Protein AF-A0A6V8EAH6-F1 (afdb_monomer)

Sequence (92 aa):
MVSKARSVTLSPLMLAILGIWFLANILSQLAFISSHGIPYDGVVMLESLGPLYYAIIAAELLLWFWLLFFLVIKLVKHFSDLQKTKSDIANY

Mean predicted aligned error: 12.17 Å

Foldseek 3Di:
DDDDPPPPPPDPVNVVVLVVVVVVVVVVQVVCCVPPVDGDPLLVVCVVVPPCSVVVVVVVVVSVVVVVVVVVVVVVVVVVVVVVVVVVVVVD

Solvent-accessible surface area (backbone atoms only — not comparable to full-atom values): 5433 Å² total; per-residue (Å²): 137,83,80,80,76,79,77,80,78,77,52,71,65,59,55,49,53,51,49,51,54,52,50,50,54,52,50,51,39,50,54,42,26,74,73,68,77,44,80,66,56,61,66,67,62,33,55,76,67,45,86,61,32,64,58,52,52,52,52,50,51,51,51,50,52,50,52,50,53,52,50,50,55,53,50,53,51,51,54,52,53,53,51,51,55,54,53,61,63,72,75,109

pLDDT: mean 74.24, std 10.39, range [41.81, 87.5]

Radius of gyration: 20.08 Å; Cα contacts (8 Å, |Δi|>4): 13; chains: 1; bounding box: 45×35×46 Å

Secondary structure (DSSP, 8-state):
-----------HHHHHHHHHHHHHHHHHHHHHHHHHSS---HHHHHHTTGGGHHHHHHHHHHHHHHHHHHHHHHHHHHHHHHHHHHHHHHT-

Structure (mmCIF, N/CA/C/O backbone):
data_AF-A0A6V8EAH6-F1
#
_entry.id   AF-A0A6V8EAH6-F1
#
loop_
_atom_site.group_PDB
_atom_site.id
_atom_site.type_symbol
_atom_site.label_atom_id
_atom_site.label_alt_id
_atom_site.label_comp_id
_atom_site.label_asym_id
_atom_site.label_entity_id
_atom_site.label_seq_id
_atom_site.pdbx_PDB_ins_code
_atom_site.Cartn_x
_atom_site.Cartn_y
_atom_site.Cartn_z
_atom_site.occupancy
_atom_site.B_iso_or_equiv
_atom_site.auth_seq_id
_atom_site.auth_comp_id
_atom_site.auth_asym_id
_atom_site.auth_atom_id
_atom_site.pdbx_PDB_model_num
ATOM 1 N N . MET A 1 1 ? -26.215 -12.915 25.562 1.00 41.81 1 MET A N 1
ATOM 2 C CA . MET A 1 1 ? -24.736 -12.860 25.518 1.00 41.81 1 MET A CA 1
ATOM 3 C C . MET A 1 1 ? -24.332 -11.935 24.377 1.00 41.81 1 MET A C 1
ATOM 5 O O . MET A 1 1 ? -24.416 -12.340 23.229 1.00 41.81 1 MET A O 1
ATOM 9 N N . VAL A 1 2 ? -24.011 -10.671 24.665 1.00 49.25 2 VAL A N 1
ATOM 10 C CA . VAL A 1 2 ? -23.642 -9.682 23.636 1.00 49.25 2 VAL A CA 1
ATOM 11 C C . VAL A 1 2 ? -22.132 -9.762 23.424 1.00 49.25 2 VAL A C 1
ATOM 13 O O . VAL A 1 2 ? -21.359 -9.529 24.351 1.00 49.25 2 VAL A O 1
ATOM 16 N N . SER A 1 3 ? -21.712 -10.161 22.224 1.00 49.94 3 SER A N 1
ATOM 17 C CA . SER A 1 3 ? -20.302 -10.304 21.866 1.00 49.94 3 SER A CA 1
ATOM 18 C C . SER A 1 3 ? -19.602 -8.948 21.906 1.00 49.94 3 SER A C 1
ATOM 20 O O . SER A 1 3 ? -19.998 -8.006 21.219 1.00 49.94 3 SER A O 1
ATOM 22 N N . LYS A 1 4 ? -18.544 -8.866 22.712 1.00 49.41 4 LYS A N 1
ATOM 23 C CA . LYS A 1 4 ? -17.687 -7.694 22.881 1.00 49.41 4 LYS A CA 1
ATOM 24 C C . LYS A 1 4 ? -17.075 -7.317 21.529 1.00 49.41 4 LYS A C 1
ATOM 26 O O . LYS A 1 4 ? -16.244 -8.051 20.999 1.00 49.41 4 LYS A O 1
ATOM 31 N N . ALA A 1 5 ? -17.514 -6.194 20.960 1.00 54.97 5 ALA A N 1
ATOM 32 C CA . ALA A 1 5 ? -16.961 -5.658 19.725 1.00 54.97 5 ALA A CA 1
ATOM 33 C C . ALA A 1 5 ? -15.460 -5.411 19.925 1.00 54.97 5 ALA A C 1
ATOM 35 O O . ALA A 1 5 ? -15.052 -4.612 20.768 1.00 54.97 5 ALA A O 1
ATOM 36 N N . ARG A 1 6 ? -14.632 -6.146 19.180 1.00 54.44 6 ARG A N 1
ATOM 37 C CA . ARG A 1 6 ? -13.179 -5.990 19.193 1.00 54.44 6 ARG A CA 1
ATOM 38 C C . ARG A 1 6 ? -12.859 -4.596 18.659 1.00 54.44 6 ARG A C 1
ATOM 40 O O . ARG A 1 6 ? -13.000 -4.351 17.462 1.00 54.44 6 ARG A O 1
ATOM 47 N N . SER A 1 7 ? -12.459 -3.677 19.536 1.00 51.06 7 SER A N 1
ATOM 48 C CA . SER A 1 7 ? -11.926 -2.382 19.124 1.00 51.06 7 SER A CA 1
ATOM 49 C C . SER A 1 7 ? -10.669 -2.654 18.308 1.00 51.06 7 SER A C 1
ATOM 51 O O . SER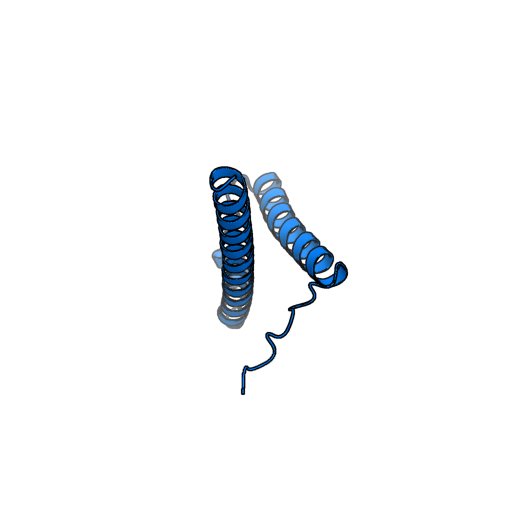 A 1 7 ? -9.666 -3.139 18.832 1.00 51.06 7 SER A O 1
ATOM 53 N N . VAL A 1 8 ? -10.745 -2.428 17.001 1.00 57.31 8 VAL A N 1
ATOM 54 C CA . VAL A 1 8 ? -9.590 -2.559 16.118 1.00 57.31 8 VAL A CA 1
ATOM 55 C C . VAL A 1 8 ? -8.692 -1.365 16.422 1.00 57.31 8 VAL A C 1
ATOM 57 O O . VAL A 1 8 ? -8.869 -0.286 15.861 1.00 57.31 8 VAL A O 1
ATOM 60 N N . THR A 1 9 ? -7.799 -1.524 17.396 1.00 61.62 9 THR A N 1
ATOM 61 C CA . THR A 1 9 ? -6.847 -0.486 17.780 1.00 61.62 9 THR A CA 1
ATOM 62 C C . THR A 1 9 ? -5.857 -0.324 16.636 1.00 61.62 9 THR A C 1
ATOM 64 O O . THR A 1 9 ? -4.952 -1.133 16.444 1.00 61.62 9 THR A O 1
ATOM 67 N N . LEU A 1 10 ? -6.087 0.701 15.823 1.00 60.28 10 LEU A N 1
ATOM 68 C CA . LEU A 1 10 ? -5.209 1.115 14.741 1.00 60.28 10 LEU A CA 1
ATOM 69 C C . LEU A 1 10 ? -3.878 1.568 15.332 1.00 60.28 10 LEU A C 1
ATOM 71 O O . LEU A 1 10 ? -3.787 2.658 15.891 1.00 60.28 10 LEU A O 1
ATOM 75 N N . SER A 1 11 ? -2.851 0.727 15.220 1.00 76.25 11 SER A N 1
ATOM 76 C CA . SER A 1 11 ? -1.507 1.125 15.624 1.00 76.25 11 SER A CA 1
ATOM 77 C C . SER A 1 11 ? -1.034 2.285 14.735 1.00 76.25 11 SER A C 1
ATOM 79 O O . SER A 1 11 ? -1.109 2.159 13.506 1.00 76.25 11 SER A O 1
ATOM 81 N N . PRO A 1 12 ? -0.519 3.389 15.308 1.00 78.31 12 PRO A N 1
ATOM 82 C CA . PRO A 1 12 ? 0.080 4.488 14.547 1.00 78.31 12 PRO A CA 1
ATOM 83 C C . PRO A 1 12 ? 1.146 4.002 13.559 1.00 78.31 12 PRO A C 1
ATOM 85 O O . PRO A 1 12 ? 1.254 4.527 12.454 1.00 78.31 12 PRO A O 1
ATOM 88 N N . LEU A 1 13 ? 1.870 2.936 13.919 1.00 80.69 13 LEU A N 1
ATOM 89 C CA . LEU A 1 13 ? 2.881 2.312 13.067 1.00 80.69 13 LEU A CA 1
ATOM 90 C C . LEU A 1 13 ? 2.280 1.675 11.813 1.00 80.69 13 LEU A C 1
ATOM 92 O O . LEU A 1 13 ? 2.847 1.799 10.736 1.00 80.69 13 LEU A O 1
ATOM 96 N N . MET A 1 14 ? 1.116 1.033 11.926 1.00 78.75 14 MET A N 1
ATOM 97 C CA . MET A 1 14 ? 0.452 0.416 10.776 1.00 78.75 14 MET A CA 1
ATOM 98 C C . MET A 1 14 ? 0.012 1.479 9.766 1.00 78.75 14 MET A C 1
ATOM 100 O O . MET A 1 14 ? 0.200 1.304 8.568 1.00 78.75 14 MET A O 1
ATOM 104 N N . LEU A 1 15 ? -0.522 2.605 10.246 1.00 78.75 15 LEU A N 1
ATOM 105 C CA . LEU A 1 15 ? -0.882 3.731 9.383 1.00 78.75 15 LEU A CA 1
ATOM 106 C C . LEU A 1 15 ? 0.350 4.385 8.748 1.00 78.75 15 LEU A C 1
ATOM 108 O O . LEU A 1 15 ? 0.299 4.731 7.573 1.00 78.75 15 LEU A O 1
ATOM 112 N N . ALA A 1 16 ? 1.450 4.521 9.495 1.00 83.50 16 ALA A N 1
ATOM 113 C CA . ALA A 1 16 ? 2.702 5.054 8.967 1.00 83.50 16 ALA A CA 1
ATOM 114 C C . ALA A 1 16 ? 3.282 4.155 7.865 1.00 83.50 16 ALA A C 1
ATOM 116 O O . ALA A 1 16 ? 3.620 4.652 6.797 1.00 83.50 16 ALA A O 1
ATOM 117 N N . ILE A 1 17 ? 3.329 2.835 8.082 1.00 84.94 17 ILE A N 1
ATOM 118 C CA . ILE A 1 17 ? 3.801 1.862 7.084 1.00 84.94 17 ILE A CA 1
ATOM 119 C C . ILE A 1 17 ? 2.925 1.908 5.828 1.00 84.94 17 ILE A C 1
ATOM 121 O O . ILE A 1 17 ? 3.455 1.977 4.722 1.00 84.94 17 ILE A O 1
ATOM 125 N N . LEU A 1 18 ? 1.597 1.933 5.986 1.00 80.31 18 LEU A N 1
ATOM 126 C CA . LEU A 1 18 ? 0.668 2.057 4.858 1.00 80.31 18 LEU A CA 1
ATOM 127 C C . LEU A 1 18 ? 0.846 3.383 4.110 1.00 80.31 18 LEU A C 1
ATOM 129 O O . LEU A 1 18 ? 0.840 3.397 2.883 1.00 80.31 18 LEU A O 1
ATOM 133 N N . GLY A 1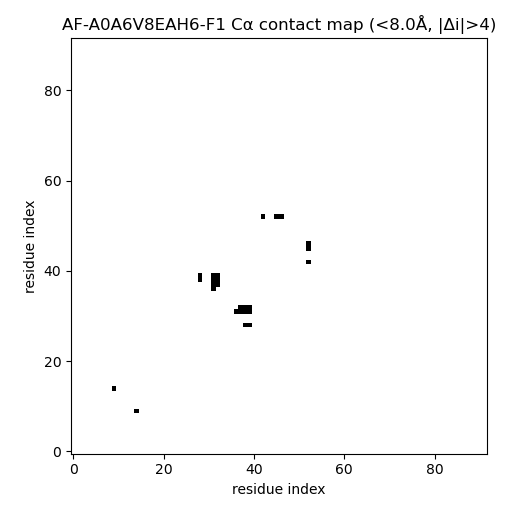 19 ? 1.033 4.487 4.836 1.00 83.12 19 GLY A N 1
ATOM 134 C CA . GLY A 1 19 ? 1.277 5.805 4.254 1.00 83.12 19 GLY A CA 1
ATOM 135 C C . GLY A 1 19 ? 2.584 5.858 3.465 1.00 83.12 19 GLY A C 1
ATOM 136 O O . GLY A 1 19 ? 2.588 6.332 2.334 1.00 83.12 19 GLY A O 1
ATOM 137 N N . ILE A 1 20 ? 3.672 5.318 4.021 1.00 86.44 20 ILE A N 1
ATOM 138 C CA . ILE A 1 20 ? 4.977 5.230 3.349 1.00 86.44 20 ILE A CA 1
ATOM 139 C C . ILE A 1 20 ? 4.874 4.352 2.101 1.00 86.44 20 ILE A C 1
ATOM 141 O O . ILE A 1 20 ? 5.344 4.755 1.041 1.00 86.44 20 ILE A O 1
ATOM 145 N N . TRP A 1 21 ? 4.228 3.186 2.200 1.00 84.06 21 TRP A N 1
ATOM 146 C CA . TRP A 1 21 ? 4.006 2.298 1.058 1.00 84.06 21 TRP A CA 1
ATOM 147 C C . TRP A 1 21 ? 3.194 2.988 -0.048 1.00 84.06 21 TRP A C 1
ATOM 149 O O . TRP A 1 21 ? 3.563 2.929 -1.218 1.00 84.06 21 TRP A O 1
ATOM 159 N N . PHE A 1 22 ? 2.130 3.710 0.308 1.00 83.50 22 PHE A N 1
ATOM 160 C CA . PHE A 1 22 ? 1.306 4.445 -0.653 1.00 83.50 22 PHE A CA 1
ATOM 161 C C . PHE A 1 22 ? 2.073 5.592 -1.329 1.00 83.50 22 PHE A C 1
ATOM 163 O O . PHE A 1 22 ? 2.040 5.725 -2.553 1.00 83.50 22 PHE A O 1
ATOM 170 N N . LEU A 1 23 ? 2.820 6.387 -0.554 1.00 86.19 23 LEU A N 1
ATOM 171 C CA . LEU A 1 23 ? 3.657 7.461 -1.094 1.00 86.19 23 LEU A CA 1
ATOM 172 C C . LEU A 1 23 ? 4.771 6.917 -1.991 1.00 86.19 23 LEU A C 1
ATOM 174 O O . LEU A 1 23 ? 5.035 7.510 -3.030 1.00 86.19 23 LEU A O 1
ATOM 178 N N . ALA A 1 24 ? 5.394 5.794 -1.628 1.00 85.94 24 ALA A N 1
ATOM 179 C CA . ALA A 1 24 ? 6.418 5.150 -2.446 1.00 85.94 24 ALA A CA 1
ATOM 180 C C . ALA A 1 24 ? 5.866 4.713 -3.813 1.00 85.94 24 ALA A C 1
ATOM 182 O O . ALA A 1 24 ? 6.534 4.915 -4.825 1.00 85.94 24 ALA A O 1
ATOM 183 N N . ASN A 1 25 ? 4.632 4.196 -3.862 1.00 82.00 25 ASN A N 1
ATOM 184 C CA . ASN A 1 25 ? 3.967 3.841 -5.120 1.00 82.00 25 ASN A CA 1
ATOM 185 C C . ASN A 1 25 ? 3.690 5.069 -6.001 1.00 82.00 25 ASN A C 1
ATOM 187 O O . ASN A 1 25 ? 4.020 5.059 -7.186 1.00 82.00 25 ASN A O 1
ATOM 191 N N . ILE A 1 26 ? 3.151 6.157 -5.434 1.00 82.75 26 ILE A N 1
ATOM 192 C CA . ILE A 1 26 ? 2.926 7.405 -6.190 1.00 82.75 26 ILE A CA 1
ATOM 193 C C . ILE A 1 26 ? 4.252 8.004 -6.662 1.00 82.75 26 ILE A C 1
ATOM 195 O O . ILE A 1 26 ? 4.365 8.436 -7.807 1.00 82.75 26 ILE A O 1
ATOM 199 N N . LEU A 1 27 ? 5.266 8.023 -5.796 1.00 84.69 27 LEU A N 1
ATOM 200 C CA . LEU A 1 27 ? 6.576 8.579 -6.114 1.00 84.69 27 LEU A CA 1
ATOM 201 C C . LEU A 1 27 ? 7.274 7.770 -7.212 1.00 84.69 27 LEU A C 1
ATOM 203 O O . LEU A 1 27 ? 7.898 8.360 -8.089 1.00 84.69 27 LEU A O 1
ATOM 207 N N . SER A 1 28 ? 7.126 6.442 -7.205 1.00 79.75 28 SER A N 1
ATOM 208 C CA . SER A 1 28 ? 7.618 5.566 -8.271 1.00 79.75 28 SER A CA 1
ATOM 209 C C . SER A 1 28 ? 6.948 5.878 -9.612 1.00 79.75 28 SER A C 1
ATOM 211 O O . SER A 1 28 ? 7.648 6.079 -10.607 1.00 79.75 28 SER A O 1
ATOM 213 N N . GLN A 1 29 ? 5.617 6.034 -9.634 1.00 78.31 29 GLN A N 1
ATOM 214 C CA . GLN A 1 29 ? 4.900 6.439 -10.848 1.00 78.31 29 GLN A CA 1
ATOM 215 C C . GLN A 1 29 ? 5.333 7.829 -11.331 1.00 78.31 29 GLN A C 1
ATOM 217 O O . GLN A 1 29 ? 5.580 8.021 -12.521 1.00 78.31 29 GLN A O 1
ATOM 222 N N . LEU A 1 30 ? 5.482 8.791 -10.416 1.00 84.75 30 LEU A N 1
ATOM 223 C CA . LEU A 1 30 ? 5.911 10.152 -10.737 1.00 84.75 30 LEU A CA 1
ATOM 224 C C . LEU A 1 30 ? 7.332 10.186 -11.313 1.00 84.75 30 LEU A C 1
ATOM 226 O O . LEU A 1 30 ? 7.572 10.855 -12.316 1.00 84.75 30 LEU A O 1
ATOM 230 N N . ALA A 1 31 ? 8.266 9.451 -10.708 1.00 81.81 31 ALA A N 1
ATOM 231 C CA . ALA A 1 31 ? 9.646 9.359 -11.178 1.00 81.81 31 ALA A CA 1
ATOM 232 C C . ALA A 1 31 ? 9.727 8.723 -12.577 1.00 81.81 31 ALA A C 1
ATOM 234 O O . ALA A 1 31 ? 10.505 9.172 -13.425 1.00 81.81 31 ALA A O 1
ATOM 235 N N . PHE A 1 32 ? 8.890 7.718 -12.848 1.00 77.00 32 PHE A N 1
ATOM 236 C CA . PHE A 1 32 ? 8.820 7.093 -14.164 1.00 77.00 32 PHE A CA 1
ATOM 237 C C . PHE A 1 32 ? 8.249 8.037 -15.224 1.00 77.00 32 PHE A C 1
ATOM 239 O O . PHE A 1 32 ? 8.862 8.185 -16.281 1.00 77.00 32 PHE A O 1
ATOM 246 N N . ILE A 1 33 ? 7.144 8.729 -14.922 1.00 78.00 33 ILE A N 1
ATOM 247 C CA . ILE A 1 33 ? 6.552 9.748 -15.806 1.00 78.00 33 ILE A CA 1
ATOM 248 C C . ILE A 1 33 ? 7.559 10.868 -16.080 1.00 78.00 33 ILE A C 1
ATOM 250 O O . ILE A 1 33 ? 7.704 11.296 -17.222 1.00 78.00 33 ILE A O 1
ATOM 254 N N . SER A 1 34 ? 8.307 11.301 -15.061 1.00 80.62 34 SER A N 1
ATOM 255 C CA . SER A 1 34 ? 9.351 12.321 -15.207 1.00 80.62 34 SER A CA 1
ATOM 256 C C . SER A 1 34 ? 10.472 11.904 -16.160 1.00 80.62 34 SER A C 1
ATOM 258 O O . SER A 1 34 ? 11.105 12.776 -16.750 1.00 80.62 34 SER A O 1
ATOM 260 N N . SER A 1 35 ? 10.746 10.603 -16.285 1.00 77.12 35 SER A N 1
ATOM 261 C CA . SER A 1 35 ? 11.835 10.085 -17.121 1.00 77.12 35 SER A CA 1
ATOM 262 C C . SER A 1 35 ? 11.370 9.665 -18.520 1.00 77.12 35 SER A C 1
ATOM 264 O O . SER A 1 35 ? 12.095 9.875 -19.486 1.00 77.12 35 SER A O 1
ATOM 266 N N . HIS A 1 36 ? 10.170 9.087 -18.642 1.00 77.69 36 HIS A N 1
ATOM 267 C CA . HIS A 1 36 ? 9.673 8.476 -19.884 1.00 77.69 36 HIS A CA 1
ATOM 268 C C . HIS A 1 36 ? 8.534 9.266 -20.549 1.00 77.69 36 HIS A C 1
ATOM 270 O O . HIS A 1 36 ? 8.182 8.977 -21.688 1.00 77.69 36 HIS A O 1
ATOM 276 N N . GLY A 1 37 ? 7.938 10.254 -19.870 1.00 73.88 37 GLY A N 1
ATOM 277 C CA . GLY A 1 37 ? 6.861 11.099 -20.409 1.00 73.88 37 GLY A CA 1
ATOM 278 C C . GLY A 1 37 ? 5.505 10.401 -20.583 1.00 73.88 37 GLY A C 1
ATOM 279 O O . GLY A 1 37 ? 4.526 11.050 -20.944 1.00 73.88 37 GLY A O 1
ATOM 280 N N . ILE A 1 38 ? 5.434 9.100 -20.300 1.00 75.06 38 ILE A N 1
ATOM 281 C CA . ILE A 1 38 ? 4.228 8.273 -20.352 1.00 75.06 38 ILE A CA 1
ATOM 282 C C . ILE A 1 38 ? 3.881 7.746 -18.953 1.00 75.06 38 ILE A C 1
ATOM 284 O O . ILE A 1 38 ? 4.785 7.548 -18.133 1.00 75.06 38 ILE A O 1
ATOM 288 N N . PRO A 1 39 ? 2.584 7.537 -18.653 1.00 68.75 39 PRO A N 1
ATOM 289 C CA . PRO A 1 39 ? 2.164 6.911 -17.405 1.00 68.75 39 PRO A CA 1
ATOM 290 C C . PRO A 1 39 ? 2.842 5.551 -17.220 1.00 68.75 39 PRO A C 1
ATOM 292 O O . PRO A 1 39 ? 3.130 4.855 -18.192 1.00 68.75 39 PRO A O 1
ATOM 295 N N . TYR A 1 40 ? 3.109 5.199 -15.960 1.00 65.19 40 TYR A N 1
ATOM 296 C CA . TYR A 1 40 ? 3.770 3.949 -15.593 1.00 65.19 40 TYR A CA 1
ATOM 297 C C . TYR A 1 40 ? 2.970 2.747 -16.096 1.00 65.19 40 TYR A C 1
ATOM 299 O O . TYR A 1 40 ? 1.945 2.386 -15.516 1.00 65.19 40 TYR A O 1
ATOM 307 N N . ASP A 1 41 ? 3.457 2.118 -17.162 1.00 71.25 41 ASP A N 1
ATOM 308 C CA . ASP A 1 41 ? 2.931 0.849 -17.642 1.00 71.25 41 ASP A CA 1
ATOM 309 C C . ASP A 1 41 ? 3.644 -0.292 -16.908 1.00 71.25 41 ASP A C 1
ATOM 311 O O . ASP A 1 41 ? 4.567 -0.941 -17.407 1.00 71.25 41 ASP A O 1
ATOM 315 N N . GLY A 1 42 ? 3.250 -0.478 -15.645 1.00 63.25 42 GLY A N 1
ATOM 316 C CA . GLY A 1 42 ? 3.808 -1.520 -14.784 1.00 63.25 42 GLY A CA 1
ATOM 317 C C . GLY A 1 42 ? 3.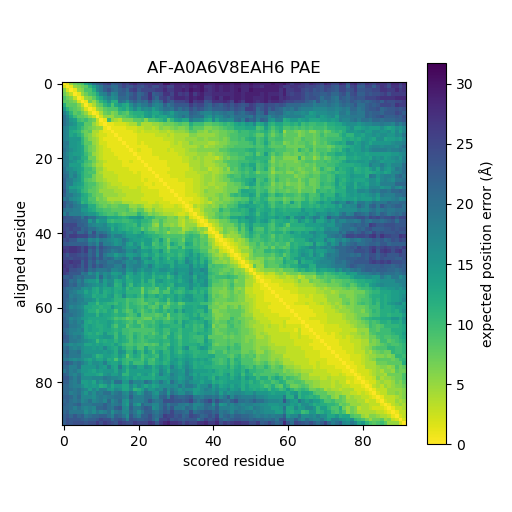595 -2.920 -15.357 1.00 63.25 42 GLY A C 1
ATOM 318 O O . GLY A 1 42 ? 4.419 -3.804 -15.136 1.00 63.25 42 GLY A O 1
ATOM 319 N N . VAL A 1 43 ? 2.535 -3.100 -16.152 1.00 62.62 43 VAL A N 1
ATOM 320 C CA . VAL A 1 43 ? 2.237 -4.339 -16.874 1.00 62.62 43 VAL A CA 1
ATOM 321 C C . VAL A 1 43 ? 3.343 -4.643 -17.877 1.00 62.62 43 VAL A C 1
ATOM 323 O O . VAL A 1 43 ? 3.951 -5.705 -17.785 1.00 62.62 43 VAL A O 1
ATOM 326 N N . VAL A 1 44 ? 3.671 -3.688 -18.745 1.00 61.41 44 VAL A N 1
ATOM 327 C CA . VAL A 1 44 ? 4.711 -3.843 -19.776 1.00 61.41 44 VAL A CA 1
ATOM 328 C C . VAL A 1 44 ? 6.114 -3.962 -19.167 1.00 61.41 44 VAL A C 1
ATOM 330 O O . VAL A 1 44 ? 6.952 -4.715 -19.664 1.00 61.41 44 VAL A O 1
ATOM 333 N N . MET A 1 45 ? 6.388 -3.280 -18.048 1.00 62.03 45 MET A N 1
ATOM 334 C CA . MET A 1 45 ? 7.694 -3.379 -17.381 1.00 62.03 45 MET A CA 1
ATOM 335 C C . MET A 1 45 ? 7.897 -4.740 -16.699 1.00 62.03 45 MET A C 1
ATOM 337 O O . MET A 1 45 ? 8.990 -5.305 -16.757 1.00 62.03 45 MET A O 1
ATOM 341 N N . LEU A 1 46 ? 6.850 -5.300 -16.089 1.00 61.72 46 LEU A N 1
ATOM 342 C CA . LEU A 1 46 ? 6.900 -6.627 -15.476 1.00 61.72 46 LEU A CA 1
ATOM 343 C C . LEU A 1 46 ? 6.769 -7.769 -16.498 1.00 61.72 46 LEU A C 1
ATOM 345 O O . LEU A 1 46 ? 7.226 -8.874 -16.218 1.00 61.72 46 LEU A O 1
ATOM 349 N N . GLU A 1 47 ? 6.219 -7.521 -17.688 1.00 60.81 47 GLU A N 1
ATOM 350 C CA . GLU A 1 47 ? 6.202 -8.488 -18.795 1.00 60.81 47 GLU A CA 1
ATOM 351 C C . GLU A 1 47 ? 7.631 -8.926 -19.177 1.00 60.81 47 GLU A C 1
ATOM 353 O O . GLU A 1 47 ? 7.873 -10.089 -19.508 1.00 60.81 47 GLU A O 1
ATOM 358 N N . SER A 1 48 ? 8.613 -8.031 -18.999 1.00 65.94 48 SER A N 1
ATOM 359 C CA . SER A 1 48 ? 10.042 -8.326 -19.184 1.00 65.94 48 SER A CA 1
ATOM 360 C C . SER A 1 48 ? 10.634 -9.309 -18.156 1.00 65.94 48 SER A C 1
ATOM 362 O O . SER A 1 48 ? 11.671 -9.918 -18.416 1.00 65.94 48 SER A O 1
ATOM 364 N N . LEU A 1 49 ? 9.973 -9.506 -17.006 1.00 64.94 49 LEU A N 1
ATOM 365 C CA . LEU A 1 49 ? 10.375 -10.441 -15.942 1.00 64.94 49 LEU A CA 1
ATOM 366 C C . LEU A 1 49 ? 9.816 -11.861 -16.151 1.00 64.94 49 LEU A C 1
ATOM 368 O O . LEU A 1 49 ? 10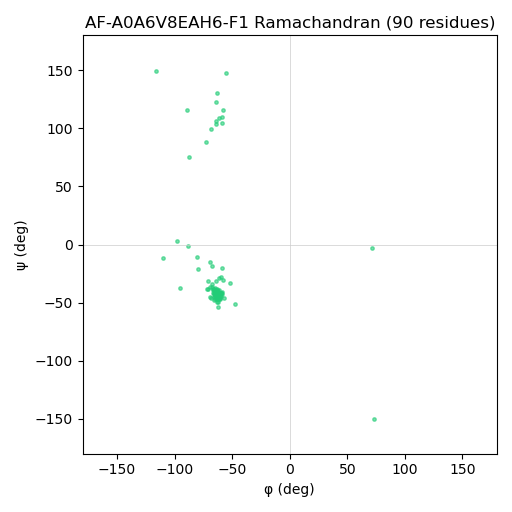.101 -12.766 -15.360 1.00 64.94 49 LEU A O 1
ATOM 372 N N . GLY A 1 50 ? 9.042 -12.083 -17.218 1.00 67.94 50 GLY A N 1
ATOM 373 C CA . GLY A 1 50 ? 8.503 -13.394 -17.562 1.00 67.94 50 GLY A CA 1
ATOM 374 C C . GLY A 1 50 ? 7.365 -13.854 -16.628 1.00 67.94 50 GLY A C 1
ATOM 375 O O . GLY A 1 50 ? 6.621 -13.030 -16.100 1.00 67.94 50 GLY A O 1
ATOM 376 N N . PRO A 1 51 ? 7.182 -15.171 -16.394 1.00 71.00 51 PRO A N 1
ATOM 377 C CA . PRO A 1 51 ? 5.981 -15.737 -15.754 1.00 71.00 51 PRO A CA 1
ATOM 378 C C . PRO A 1 51 ? 5.666 -15.232 -14.335 1.00 71.00 51 PRO A C 1
ATOM 380 O O . PRO A 1 51 ? 4.527 -15.346 -13.882 1.00 71.00 51 PRO A O 1
ATOM 383 N N . LEU A 1 52 ? 6.657 -14.680 -13.625 1.00 71.12 52 LEU A N 1
ATOM 384 C CA . LEU A 1 52 ? 6.499 -14.131 -12.271 1.00 71.12 52 LEU A CA 1
ATOM 385 C C . LEU A 1 52 ? 5.666 -12.839 -12.232 1.00 71.12 52 LEU A C 1
ATOM 387 O O . LEU A 1 52 ? 5.167 -12.464 -11.170 1.00 71.12 52 LEU A O 1
ATOM 391 N N . TYR A 1 53 ? 5.462 -12.204 -13.386 1.00 70.19 53 TYR A N 1
ATOM 392 C CA . TYR A 1 53 ? 4.613 -11.032 -13.581 1.00 70.19 53 TYR A CA 1
ATOM 393 C C . TYR A 1 53 ? 3.225 -11.160 -12.935 1.00 70.19 53 TYR A C 1
ATOM 395 O O . TYR A 1 53 ? 2.804 -10.300 -12.156 1.00 70.19 53 TYR A O 1
ATOM 403 N N . TYR A 1 54 ? 2.531 -12.265 -13.213 1.00 65.88 54 TYR A N 1
ATOM 404 C CA . TYR A 1 54 ? 1.157 -12.474 -12.757 1.00 65.88 54 TYR A CA 1
ATOM 405 C C . TYR A 1 54 ? 1.052 -12.542 -11.228 1.00 65.88 54 TYR A C 1
ATOM 407 O O . TYR A 1 54 ? 0.057 -12.100 -10.656 1.00 65.88 54 TYR A O 1
ATOM 415 N N . ALA A 1 55 ? 2.089 -13.048 -10.551 1.00 73.56 55 ALA A N 1
ATOM 416 C CA . ALA A 1 55 ? 2.123 -13.132 -9.093 1.00 73.56 55 ALA A CA 1
ATOM 417 C C . ALA A 1 55 ? 2.292 -11.752 -8.437 1.00 73.56 55 ALA A C 1
ATOM 419 O O . ALA A 1 55 ? 1.657 -11.472 -7.420 1.00 73.56 55 ALA A O 1
ATOM 420 N N . ILE A 1 56 ? 3.109 -10.880 -9.035 1.00 75.31 56 ILE A N 1
ATOM 421 C CA . ILE A 1 56 ? 3.359 -9.524 -8.530 1.00 75.31 56 ILE A CA 1
ATOM 422 C C . ILE A 1 56 ? 2.108 -8.660 -8.699 1.00 75.31 56 ILE A C 1
ATOM 424 O O . ILE A 1 56 ? 1.676 -8.028 -7.737 1.00 75.31 56 ILE A O 1
ATOM 428 N N . ILE A 1 57 ? 1.456 -8.722 -9.865 1.00 76.50 57 ILE A N 1
ATOM 429 C CA . ILE A 1 57 ? 0.176 -8.031 -10.078 1.00 76.50 57 ILE A CA 1
ATOM 430 C C . ILE A 1 57 ? -0.903 -8.530 -9.119 1.00 76.50 57 ILE A C 1
ATOM 432 O O . ILE A 1 57 ? -1.645 -7.723 -8.561 1.00 76.50 57 ILE A O 1
ATOM 436 N N . ALA A 1 58 ? -1.003 -9.843 -8.902 1.00 77.62 58 ALA A N 1
ATOM 437 C CA . ALA A 1 58 ? -1.983 -10.388 -7.969 1.00 77.62 58 ALA A CA 1
ATOM 438 C C . ALA A 1 58 ? -1.740 -9.889 -6.533 1.00 77.62 58 ALA A C 1
ATOM 440 O O . ALA A 1 58 ? -2.694 -9.533 -5.837 1.00 77.62 58 ALA A O 1
ATOM 441 N N . ALA A 1 59 ? -0.477 -9.816 -6.100 1.00 80.75 59 ALA A N 1
ATOM 442 C CA . ALA A 1 59 ? -0.107 -9.276 -4.793 1.00 80.75 59 ALA A CA 1
ATOM 443 C C . ALA A 1 59 ? -0.424 -7.777 -4.675 1.00 80.75 59 ALA A C 1
ATOM 445 O O . ALA A 1 59 ? -0.955 -7.333 -3.656 1.00 80.75 59 ALA A O 1
ATOM 446 N N . GLU A 1 60 ? -0.150 -7.008 -5.725 1.00 82.00 60 GLU A N 1
ATOM 447 C CA . GLU A 1 60 ? -0.427 -5.576 -5.765 1.00 82.00 60 GLU A CA 1
ATOM 448 C C . GLU A 1 60 ? -1.935 -5.303 -5.721 1.00 82.00 60 GLU A C 1
ATOM 450 O O . GLU A 1 60 ? -2.397 -4.550 -4.864 1.00 82.00 60 GLU A O 1
ATOM 455 N N . LEU A 1 61 ? -2.732 -6.001 -6.536 1.00 82.12 61 LEU A N 1
ATOM 456 C CA . LEU A 1 61 ? -4.196 -5.917 -6.497 1.00 82.12 61 LEU A CA 1
ATOM 457 C C . LEU A 1 61 ? -4.759 -6.299 -5.125 1.00 82.12 61 LEU A C 1
ATOM 459 O O . LEU A 1 61 ? -5.639 -5.606 -4.617 1.00 82.12 61 LEU A O 1
ATOM 463 N N . LEU A 1 62 ? -4.243 -7.355 -4.489 1.00 84.00 62 LEU A N 1
ATOM 464 C CA . LEU A 1 62 ? -4.656 -7.741 -3.135 1.00 84.00 62 LEU A CA 1
ATOM 465 C C . LEU A 1 62 ? -4.393 -6.631 -2.108 1.00 84.00 62 LEU A C 1
ATOM 467 O O . LEU A 1 62 ? -5.255 -6.363 -1.266 1.00 84.00 62 LEU A O 1
ATOM 471 N N . LEU A 1 63 ? -3.242 -5.956 -2.191 1.00 81.19 6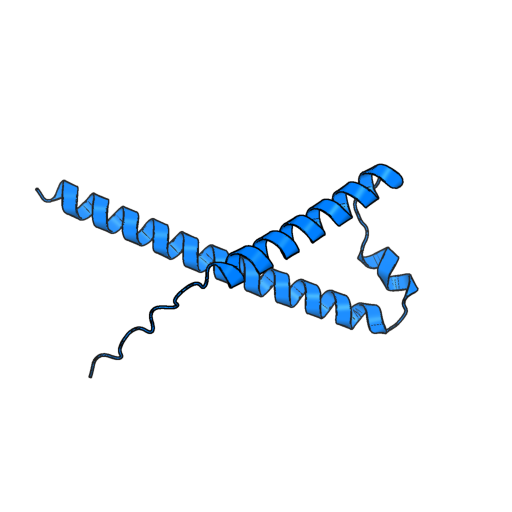3 LEU A N 1
ATOM 472 C CA . LEU A 1 63 ? -2.921 -4.817 -1.326 1.00 81.19 63 LEU A CA 1
ATOM 473 C C . LEU A 1 63 ? -3.839 -3.622 -1.598 1.00 81.19 63 LEU A C 1
ATOM 475 O O . LEU A 1 63 ? -4.339 -3.015 -0.648 1.00 81.19 63 LEU A O 1
ATOM 479 N N . TRP A 1 64 ? -4.129 -3.327 -2.867 1.00 82.38 64 TRP A N 1
ATOM 480 C CA . TRP A 1 64 ? -5.082 -2.282 -3.251 1.00 82.38 64 TRP A CA 1
ATOM 481 C C . TRP A 1 64 ? -6.495 -2.567 -2.733 1.00 82.38 64 TRP A C 1
ATOM 483 O O . TRP A 1 64 ? -7.116 -1.682 -2.142 1.00 82.38 64 TRP A O 1
ATOM 493 N N . PHE A 1 65 ? -6.992 -3.800 -2.877 1.00 84.19 65 PHE A N 1
ATOM 494 C CA . PHE A 1 65 ? -8.305 -4.198 -2.361 1.00 84.19 65 PHE A CA 1
ATOM 495 C C . PHE A 1 65 ? -8.376 -4.103 -0.839 1.00 84.19 65 PHE A C 1
ATOM 497 O O . PHE A 1 65 ? -9.363 -3.594 -0.301 1.00 84.19 65 PHE A O 1
ATOM 504 N N . TRP A 1 66 ? -7.329 -4.541 -0.138 1.00 81.62 66 TRP A N 1
ATOM 505 C CA . TRP A 1 66 ? -7.272 -4.417 1.315 1.00 81.62 66 TRP A CA 1
ATOM 506 C C . TRP A 1 66 ? -7.267 -2.944 1.745 1.00 81.62 66 TRP A C 1
ATOM 508 O O . TRP A 1 66 ? -8.065 -2.556 2.603 1.00 81.62 66 TRP A O 1
ATOM 518 N N . LEU A 1 67 ? -6.443 -2.101 1.116 1.00 80.38 67 LEU A N 1
ATOM 519 C CA . LEU A 1 67 ? -6.379 -0.670 1.419 1.00 80.38 67 LEU A CA 1
ATOM 520 C C . LEU A 1 67 ? -7.731 0.019 1.179 1.00 80.38 67 LEU A C 1
ATOM 522 O O . LEU A 1 67 ? -8.211 0.750 2.050 1.00 80.38 67 LEU A O 1
ATOM 526 N N . LEU A 1 68 ? -8.365 -0.245 0.031 1.00 83.75 68 LEU A N 1
ATOM 527 C CA . LEU A 1 68 ? -9.653 0.341 -0.339 1.00 83.75 68 LEU A CA 1
ATOM 528 C C . LEU A 1 68 ? -10.744 -0.065 0.656 1.00 83.75 68 LEU A C 1
ATOM 530 O O . LEU A 1 68 ? -11.449 0.788 1.195 1.00 83.75 68 LEU A O 1
ATOM 534 N N . PHE A 1 69 ? -10.845 -1.361 0.957 1.00 84.06 69 PHE A N 1
ATOM 535 C CA . PHE A 1 69 ? -11.814 -1.882 1.918 1.00 84.06 69 PHE A CA 1
ATOM 536 C C . PHE A 1 69 ? -11.616 -1.263 3.307 1.00 84.06 69 PHE A C 1
ATOM 538 O O . PHE A 1 69 ? -12.574 -0.858 3.971 1.00 84.06 69 PHE A O 1
ATOM 545 N N . PHE A 1 70 ? -10.358 -1.120 3.725 1.00 77.69 70 PHE A N 1
ATOM 546 C CA . PHE A 1 70 ? -10.007 -0.526 5.005 1.00 77.69 70 PHE A CA 1
ATOM 547 C C . PHE A 1 70 ? -10.387 0.962 5.091 1.00 77.69 70 PHE A C 1
ATOM 549 O O . PHE A 1 70 ? -10.972 1.401 6.088 1.00 77.69 70 PHE A O 1
ATOM 556 N N . LEU A 1 71 ? -10.101 1.732 4.038 1.00 81.81 71 LEU A N 1
ATOM 557 C CA . LEU A 1 71 ? -10.441 3.152 3.960 1.00 81.81 71 LEU A CA 1
ATOM 558 C C . LEU A 1 71 ? -11.959 3.368 3.954 1.00 81.81 71 LEU A C 1
ATOM 560 O O . LEU A 1 71 ? -12.455 4.213 4.701 1.00 81.81 71 LEU A O 1
ATOM 564 N N . VAL A 1 72 ? -12.698 2.571 3.175 1.00 84.94 72 VAL A N 1
ATOM 565 C CA . VAL A 1 72 ? -14.164 2.647 3.087 1.00 84.94 72 VAL A CA 1
ATOM 566 C C . VAL A 1 72 ? -14.804 2.366 4.443 1.00 84.94 72 VAL A C 1
ATOM 568 O O . VAL A 1 72 ? -15.629 3.155 4.896 1.00 84.94 72 VAL A O 1
ATOM 571 N N . ILE A 1 73 ? -14.386 1.312 5.153 1.00 84.00 73 ILE A N 1
ATOM 572 C CA . ILE A 1 73 ? -14.912 1.019 6.497 1.00 84.00 73 ILE A CA 1
ATOM 573 C C . ILE A 1 73 ? -14.644 2.178 7.459 1.00 84.00 73 ILE A C 1
ATOM 575 O O . ILE A 1 73 ? -15.511 2.527 8.265 1.00 84.00 73 ILE A O 1
ATOM 579 N N . LYS A 1 74 ? -13.448 2.773 7.403 1.00 78.81 74 LYS A N 1
ATOM 580 C CA . LYS A 1 74 ? -13.085 3.893 8.277 1.00 78.81 74 LYS A CA 1
ATOM 581 C C . LYS A 1 74 ? -13.922 5.137 7.974 1.00 78.81 74 LYS A C 1
ATOM 583 O O . LYS A 1 74 ? -14.403 5.770 8.911 1.00 78.81 74 LYS A O 1
ATOM 588 N N . LEU A 1 75 ? -14.130 5.450 6.696 1.00 83.44 75 LEU A N 1
ATOM 589 C CA . LEU A 1 75 ? -14.975 6.562 6.262 1.00 83.44 75 LEU A CA 1
ATOM 590 C C . LEU A 1 75 ? -16.429 6.349 6.676 1.00 83.44 75 LEU A C 1
ATOM 592 O O . LEU A 1 75 ? -17.004 7.230 7.304 1.00 83.44 75 LEU A O 1
ATOM 596 N N . VAL A 1 76 ? -16.999 5.171 6.407 1.00 87.50 76 VAL A N 1
ATOM 597 C CA . VAL A 1 76 ? -18.383 4.846 6.786 1.00 87.50 76 VAL A CA 1
ATOM 598 C C . VAL A 1 76 ? -18.579 4.998 8.293 1.00 87.50 76 VAL A C 1
ATOM 600 O O . VAL A 1 76 ? -19.516 5.668 8.714 1.00 87.50 76 VAL A O 1
ATOM 603 N N . LYS A 1 77 ? -17.658 4.471 9.110 1.00 83.75 77 LYS A N 1
ATOM 604 C CA . LYS A 1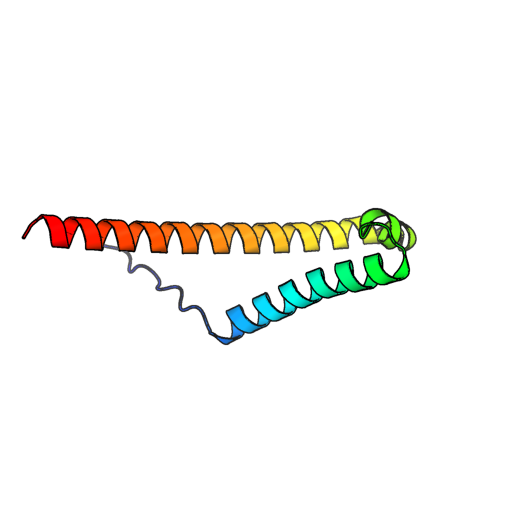 77 ? -17.711 4.637 10.572 1.00 83.75 77 LYS A CA 1
ATOM 605 C C . LYS A 1 77 ? -17.648 6.101 10.998 1.00 83.75 77 LYS A C 1
ATOM 607 O O . LYS A 1 77 ? -18.429 6.513 11.848 1.00 83.75 77 LYS A O 1
ATOM 612 N N . HIS A 1 78 ? -16.754 6.885 10.395 1.00 79.50 78 HIS A N 1
ATOM 613 C CA . HIS A 1 78 ? -16.631 8.305 10.709 1.00 79.50 78 HIS A CA 1
ATOM 614 C C . HIS A 1 78 ? -17.905 9.084 10.350 1.00 79.50 78 HIS A C 1
ATOM 616 O O . HIS A 1 78 ? -18.387 9.871 11.159 1.00 79.50 78 HIS A O 1
ATOM 622 N N . PHE A 1 79 ? -18.504 8.823 9.185 1.00 84.31 79 PHE A N 1
ATOM 623 C CA . PHE A 1 79 ? -19.770 9.448 8.791 1.00 84.31 79 PHE A CA 1
ATOM 624 C C . PHE A 1 79 ? -20.942 9.030 9.689 1.00 84.31 79 PHE A C 1
ATOM 626 O O . PHE A 1 79 ? -21.770 9.875 10.028 1.00 84.31 79 PHE A O 1
ATOM 633 N N . SER A 1 80 ? -21.007 7.764 10.115 1.00 80.44 80 SER A N 1
ATOM 634 C CA . SER A 1 80 ? -22.030 7.299 11.060 1.00 80.44 80 SER A CA 1
ATOM 635 C C . SER A 1 80 ? -21.915 7.974 12.431 1.00 80.44 80 SER A C 1
ATOM 637 O O . SER A 1 80 ? -22.936 8.377 12.989 1.00 80.44 80 SER A O 1
ATOM 639 N N . ASP A 1 81 ? -20.697 8.155 12.953 1.00 77.06 81 ASP A N 1
ATOM 640 C CA . ASP A 1 81 ? -20.475 8.874 14.216 1.00 77.06 81 ASP A CA 1
ATOM 641 C C . ASP A 1 81 ? -20.909 10.344 14.110 1.00 77.06 81 ASP A C 1
ATOM 643 O O . ASP A 1 81 ? -21.602 10.847 14.995 1.00 77.06 81 ASP A O 1
ATOM 647 N N . LEU A 1 82 ? -20.599 11.014 12.993 1.00 80.81 82 LEU A N 1
ATOM 648 C CA . LEU A 1 82 ? -21.036 12.394 12.750 1.00 80.81 82 LEU A CA 1
ATOM 649 C C . LEU A 1 82 ? -22.564 12.523 12.671 1.00 80.81 82 LEU A C 1
ATOM 651 O O . LEU A 1 82 ? -23.126 13.494 13.183 1.00 80.81 82 LEU A O 1
ATOM 655 N N . GLN A 1 83 ? -23.250 11.554 12.055 1.00 79.25 83 GLN A N 1
ATOM 656 C CA . GLN A 1 83 ? -24.715 11.551 12.015 1.00 79.25 83 GLN A CA 1
ATOM 657 C C . GLN A 1 83 ? -25.325 11.390 13.407 1.00 79.25 83 GLN A C 1
ATOM 659 O O . GLN A 1 83 ? -26.273 12.105 13.730 1.00 79.25 83 GLN A O 1
ATOM 664 N N . LYS A 1 84 ? -24.751 10.514 14.238 1.00 72.81 84 LYS A N 1
ATOM 665 C CA . LYS A 1 84 ? -25.206 10.297 15.613 1.00 72.81 84 LYS A CA 1
ATOM 666 C C . LYS A 1 84 ? -25.045 11.554 16.473 1.00 72.81 84 LYS A C 1
ATOM 668 O O . LYS A 1 84 ? -25.986 11.971 17.139 1.00 72.81 84 LYS A O 1
ATOM 673 N N . THR A 1 85 ? -23.896 12.227 16.388 1.00 73.62 85 THR A N 1
ATOM 674 C CA . THR A 1 85 ? -23.675 13.495 17.105 1.00 73.62 85 THR A CA 1
ATOM 675 C C . THR A 1 85 ? -24.647 14.583 16.649 1.00 73.62 85 THR A C 1
ATOM 677 O O . THR A 1 85 ? -25.181 15.321 17.472 1.00 73.62 85 THR A O 1
ATOM 680 N N . LYS A 1 86 ? -24.926 14.673 15.342 1.00 69.75 86 LYS A N 1
ATOM 681 C CA . LYS A 1 86 ? -25.869 15.665 14.815 1.00 69.75 86 LYS A CA 1
ATOM 682 C C . LYS A 1 86 ? -27.311 15.402 15.274 1.00 69.75 86 LYS A C 1
ATOM 684 O O . LYS A 1 86 ? -28.025 16.361 15.554 1.00 69.75 86 LYS A O 1
ATOM 689 N N . SER A 1 87 ? -27.743 14.139 15.358 1.00 70.50 87 SER A N 1
ATOM 690 C CA . SER A 1 87 ? -29.078 13.792 15.868 1.00 70.50 87 SER A CA 1
ATOM 691 C C . SER A 1 87 ? -29.225 14.045 17.366 1.00 70.50 87 SER A C 1
ATOM 693 O O . SER A 1 87 ? -30.287 14.486 17.791 1.00 70.50 87 SER A O 1
ATOM 695 N N . ASP A 1 88 ? -28.169 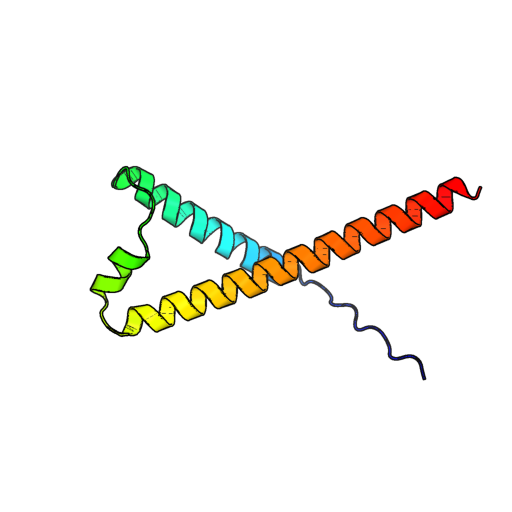13.813 18.150 1.00 70.81 88 ASP A N 1
ATOM 696 C CA . ASP A 1 88 ? -28.184 14.054 19.598 1.00 70.81 88 ASP A CA 1
ATOM 697 C C . ASP A 1 88 ? -28.289 15.556 19.917 1.00 70.81 88 ASP A C 1
ATOM 699 O O . ASP A 1 88 ? -29.012 15.939 20.830 1.00 70.81 88 ASP A O 1
ATOM 703 N N . ILE A 1 89 ? -27.640 16.421 19.126 1.00 76.12 89 ILE A N 1
ATOM 704 C CA . ILE A 1 89 ? -27.721 17.887 19.282 1.00 76.12 89 ILE A CA 1
ATOM 705 C C . ILE A 1 89 ? -29.094 18.440 18.862 1.00 76.12 89 ILE A C 1
ATOM 707 O O . ILE A 1 89 ? -29.541 19.433 19.417 1.00 76.12 89 ILE A O 1
ATOM 711 N N . ALA A 1 90 ? -29.767 17.822 17.887 1.00 73.50 90 ALA A N 1
ATOM 712 C CA . ALA A 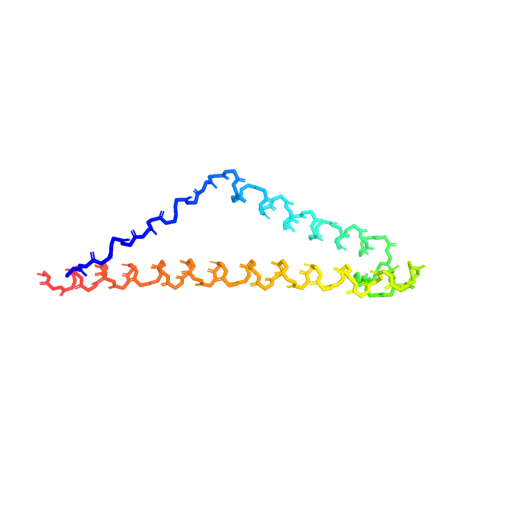1 90 ? -31.064 18.287 17.383 1.00 73.50 90 ALA A CA 1
ATOM 713 C C . ALA A 1 90 ? -32.268 17.883 18.259 1.00 73.50 90 ALA A C 1
ATOM 715 O O . ALA A 1 90 ? -33.378 18.345 18.008 1.00 73.50 90 ALA A O 1
ATOM 716 N N . ASN A 1 91 ? -32.061 16.990 19.232 1.00 69.06 91 ASN A N 1
ATOM 717 C CA . ASN A 1 91 ? -33.085 16.505 20.165 1.00 69.06 91 ASN A CA 1
ATOM 718 C C . ASN A 1 91 ? -33.062 17.235 21.527 1.00 69.06 91 ASN A C 1
ATOM 720 O O . ASN A 1 91 ? -33.820 16.864 22.424 1.00 69.06 91 ASN A O 1
ATOM 724 N N . TYR A 1 92 ? -32.193 18.239 21.676 1.00 52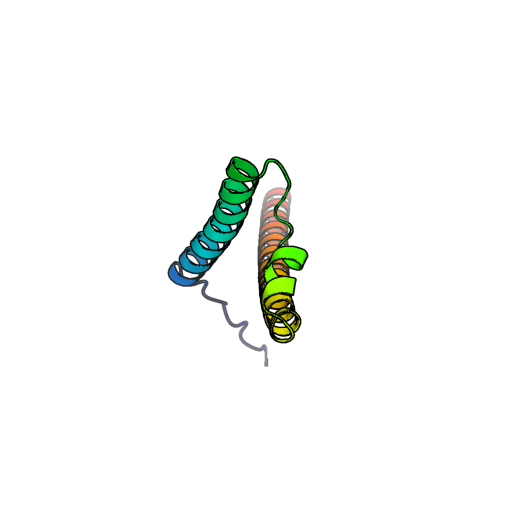.66 92 TYR A N 1
ATOM 725 C CA . TYR A 1 92 ? -32.183 19.221 22.765 1.00 52.66 92 TYR A CA 1
ATOM 726 C C . TYR A 1 92 ? -32.760 20.549 22.269 1.00 52.66 92 TYR A C 1
ATOM 728 O O . TYR A 1 92 ? -33.410 21.231 23.091 1.00 52.66 92 TYR A O 1
#